Protein 3W56 (pdb70)

Structure (mmCIF, N/CA/C/O backbone):
data_3W56
#
_entry.id   3W56
#
_cell.length_a   25.348
_cell.length_b   55.219
_cell.length_c   89.746
_cell.angle_alpha   90.000
_cell.angle_beta   91.170
_cell.angle_gamma   90.000
#
_symmetry.space_group_name_H-M   'I 1 2 1'
#
loop_
_entity.id
_entity.type
_entity.pdbx_description
1 polymer 'C2 domain protein'
2 water water
#
loop_
_atom_site.group_PDB
_atom_site.id
_atom_site.type_symbol
_atom_site.label_atom_id
_atom_site.label_alt_id
_atom_site.label_comp_id
_atom_site.label_asym_id
_atom_site.label_entity_id
_atom_site.label_seq_id
_atom_site.pdbx_PDB_ins_code
_atom_site.Cartn_x
_atom_site.Cartn_y
_atom_site.Cartn_z
_atom_site.occupancy
_atom_site.B_iso_or_equiv
_atom_site.auth_seq_id
_atom_site.auth_comp_id
_atom_site.auth_asym_id
_atom_site.auth_atom_id
_atom_site.pdbx_PDB_model_num
ATOM 1 N N . HIS A 1 21 ? 18.980 -19.324 18.667 1.00 30.12 19 HIS A N 1
ATOM 2 C CA . HIS A 1 21 ? 19.139 -17.913 18.293 1.00 28.99 19 HIS A CA 1
ATOM 3 C C . HIS A 1 21 ? 19.033 -17.792 16.761 1.00 33.88 19 HIS A C 1
ATOM 4 O O . HIS A 1 21 ? 19.577 -18.608 16.002 1.00 35.58 19 HIS A O 1
ATOM 11 N N . MET A 1 22 ? 18.340 -16.760 16.306 1.00 21.85 20 MET A N 1
ATOM 12 C CA . MET A 1 22 ? 18.185 -16.526 14.872 1.00 26.65 20 MET A CA 1
ATOM 13 C C . MET A 1 22 ? 18.696 -15.123 14.571 1.00 22.82 20 MET A C 1
ATOM 14 O O . MET A 1 22 ? 19.025 -14.346 15.502 1.00 21.82 20 MET A O 1
ATOM 19 N N . GLN A 1 23 ? 18.777 -14.794 13.272 1.00 24.89 21 GLN A N 1
ATOM 20 C CA . GLN A 1 23 ? 19.158 -13.451 12.871 1.00 18.31 21 GLN A CA 1
ATOM 21 C C . GLN A 1 23 ? 17.905 -12.735 12.377 1.00 16.03 21 GLN A C 1
ATOM 22 O O . GLN A 1 23 ? 17.195 -13.273 11.525 1.00 22.80 21 GLN A O 1
ATOM 28 N N . LEU A 1 24 ? 17.622 -11.599 12.993 1.00 16.09 22 LEU A N 1
ATOM 29 C CA . LEU A 1 24 ? 16.632 -10.684 12.439 1.00 16.82 22 LEU A CA 1
ATOM 30 C C . LEU A 1 24 ? 17.372 -9.600 11.653 1.00 18.53 22 LEU A C 1
ATOM 31 O O . LEU A 1 24 ? 18.298 -8.968 12.169 1.00 19.57 22 LEU A O 1
ATOM 36 N N . ARG A 1 25 ? 16.933 -9.375 10.400 1.00 11.92 23 ARG A N 1
ATOM 37 C CA . ARG A 1 25 ? 17.358 -8.220 9.610 1.00 15.93 23 ARG A CA 1
ATOM 38 C C . ARG A 1 25 ? 16.134 -7.343 9.269 1.00 7.22 23 ARG A C 1
ATOM 39 O O . ARG A 1 25 ? 15.127 -7.834 8.741 1.00 12.20 23 ARG A O 1
ATOM 47 N N . LEU A 1 26 ? 16.200 -6.100 9.732 1.00 10.24 24 LEU A N 1
ATOM 48 C CA . LEU A 1 26 ? 15.115 -5.139 9.473 1.00 9.80 24 LEU A CA 1
ATOM 49 C C . LEU A 1 26 ? 15.684 -4.181 8.443 1.00 10.11 24 LEU A C 1
ATOM 50 O O . LEU A 1 26 ? 16.842 -3.708 8.585 1.00 13.36 24 LEU A O 1
ATOM 55 N N . TYR A 1 27 ? 14.944 -3.883 7.382 1.00 10.27 25 TYR A N 1
ATOM 56 C CA . TYR A 1 27 ? 15.516 -3.117 6.270 1.00 8.85 25 TYR A CA 1
ATOM 57 C C . TYR A 1 27 ? 14.445 -2.540 5.419 1.00 10.45 25 TYR A C 1
ATOM 58 O O . TYR A 1 27 ? 13.236 -2.810 5.674 1.00 8.76 25 TYR A O 1
ATOM 67 N N . ASN A 1 28 ? 14.856 -1.715 4.464 1.00 7.90 26 ASN A N 1
ATOM 68 C CA . ASN A 1 28 ? 13.912 -1.051 3.526 1.00 8.49 26 ASN A CA 1
ATOM 69 C C . ASN A 1 28 ? 12.857 -0.225 4.233 1.00 8.34 26 ASN A C 1
ATOM 70 O O . ASN A 1 28 ? 11.695 -0.170 3.784 1.00 9.42 26 ASN A O 1
ATOM 75 N N . LEU A 1 29 ? 13.239 0.480 5.302 1.00 9.63 27 LEU A N 1
ATOM 76 C CA . LEU A 1 29 ? 12.392 1.442 5.953 1.00 8.33 27 LEU A CA 1
ATOM 77 C C . LEU A 1 29 ? 12.101 2.672 5.097 1.00 9.76 27 LEU A C 1
ATOM 78 O O . LEU A 1 29 ? 12.980 3.338 4.551 1.00 7.61 27 LEU A O 1
ATOM 83 N N . ARG A 1 30 ? 10.818 2.973 4.931 1.00 8.68 28 ARG A N 1
ATOM 84 C CA . ARG A 1 30 ? 10.510 4.236 4.262 1.00 10.69 28 ARG A CA 1
ATOM 85 C C . ARG A 1 30 ? 9.122 4.639 4.730 1.00 10.79 28 ARG A C 1
ATOM 86 O O . ARG A 1 30 ? 8.303 3.778 5.103 1.00 13.82 28 ARG A O 1
ATOM 94 N N . VAL A 1 31 ? 8.869 5.937 4.712 1.00 8.64 29 VAL A N 1
ATOM 95 C CA . VAL A 1 31 ? 7.528 6.382 5.098 1.00 7.38 29 VAL A CA 1
ATOM 96 C C . VAL A 1 31 ? 6.985 7.221 4.006 1.00 11.06 29 VAL A C 1
ATOM 97 O O . VAL A 1 31 ? 7.670 7.996 3.380 1.00 11.39 29 VAL A O 1
ATOM 101 N N . ARG A 1 32 ? 5.669 7.111 3.847 1.00 10.50 30 ARG A N 1
ATOM 102 C CA . ARG A 1 32 ? 5.084 8.045 2.956 1.00 16.03 30 ARG A CA 1
ATOM 103 C C . ARG A 1 32 ? 4.056 8.777 3.785 1.00 19.60 30 ARG A C 1
ATOM 104 O O . ARG A 1 32 ? 3.326 8.150 4.571 1.00 21.21 30 ARG A O 1
ATOM 112 N N . GLY A 1 33 ? 4.073 10.099 3.659 1.00 18.75 31 GLY A N 1
ATOM 113 C CA . GLY A 1 33 ? 2.937 10.913 4.100 1.00 21.92 31 GLY A CA 1
ATOM 114 C C . GLY A 1 33 ? 3.084 11.440 5.520 1.00 30.48 31 GLY A C 1
ATOM 115 O O . GLY A 1 33 ? 2.072 11.662 6.214 1.00 29.10 31 GLY A O 1
ATOM 116 N N . LEU A 1 34 ? 4.336 11.648 5.952 1.00 20.83 32 LEU A N 1
ATOM 117 C CA . LEU A 1 34 ? 4.645 12.196 7.284 1.00 26.20 32 LEU A CA 1
ATOM 118 C C . LEU A 1 34 ? 4.058 13.621 7.428 1.00 41.16 32 LEU A C 1
ATOM 119 O O . LEU A 1 34 ? 3.947 14.339 6.411 1.00 28.92 32 LEU A O 1
ATOM 124 N N . PRO A 1 35 ? 3.680 14.042 8.676 1.00 34.12 33 PRO A N 1
ATOM 125 C CA . PRO A 1 35 ? 3.099 15.380 8.920 1.00 35.39 33 PRO A CA 1
ATOM 126 C C . PRO A 1 35 ? 3.864 16.546 8.286 1.00 36.31 33 PRO A C 1
ATOM 127 O O . PRO A 1 35 ? 5.108 16.503 8.180 1.00 35.99 33 PRO A O 1
ATOM 131 N N . SER A 1 36 ? 3.124 17.590 7.897 1.00 52.21 34 SER A N 1
ATOM 132 C CA . SER A 1 36 ? 3.662 18.655 7.049 1.00 57.85 34 SER A CA 1
ATOM 133 C C . SER A 1 36 ? 2.745 19.886 6.997 1.00 65.33 34 SER A C 1
ATOM 134 O O . SER A 1 36 ? 2.737 20.730 7.902 1.00 61.28 34 SER A O 1
ATOM 137 N N . GLY A 1 40 ? 7.052 22.555 10.904 1.00 70.40 38 GLY A N 1
ATOM 138 C CA . GLY A 1 40 ? 7.219 22.753 9.469 1.00 70.19 38 GLY A CA 1
ATOM 139 C C . GLY A 1 40 ? 6.972 21.496 8.636 1.00 61.15 38 GLY A C 1
ATOM 140 O O . GLY A 1 40 ? 5.834 21.207 8.236 1.00 53.85 38 GLY A O 1
ATOM 141 N N . ILE A 1 41 ? 8.046 20.760 8.351 1.00 46.46 39 ILE A N 1
ATOM 142 C CA . ILE A 1 41 ? 7.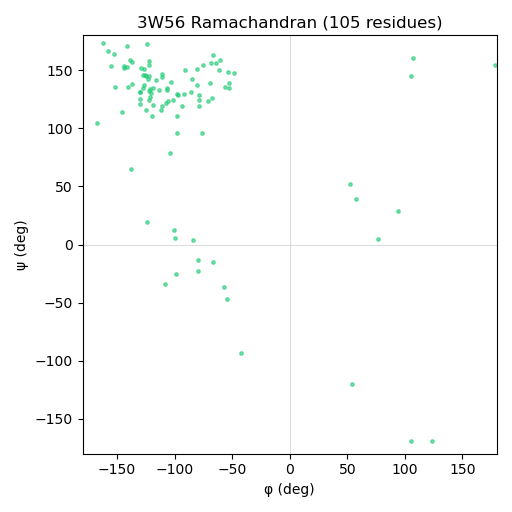929 19.414 7.781 1.00 42.77 39 ILE A CA 1
ATOM 143 C C . ILE A 1 41 ? 8.625 18.382 8.698 1.00 41.14 39 ILE A C 1
ATOM 144 O O . ILE A 1 41 ? 9.625 18.690 9.338 1.00 40.04 39 ILE A O 1
ATOM 149 N N . THR A 1 42 ? 8.078 17.168 8.777 1.00 43.95 40 THR A N 1
ATOM 150 C CA . THR A 1 42 ? 8.581 16.158 9.712 1.00 26.58 40 THR A CA 1
ATOM 151 C C . THR A 1 42 ? 10.122 15.889 9.617 1.00 31.98 40 THR A C 1
ATOM 152 O O . THR A 1 42 ? 10.665 15.776 8.536 1.00 30.42 40 THR A O 1
ATOM 156 N N . ASP A 1 43 ? 10.828 15.808 10.752 1.00 23.94 41 ASP A N 1
ATOM 157 C CA . ASP A 1 43 ? 12.230 15.367 10.776 1.00 27.45 41 ASP A CA 1
ATOM 158 C C . ASP A 1 43 ? 12.314 13.936 11.303 1.00 30.35 41 ASP A C 1
ATOM 159 O O . ASP A 1 43 ? 12.628 13.717 12.481 1.00 22.15 41 ASP A O 1
ATOM 164 N N . GLY A 1 44 ? 11.999 12.967 10.437 1.00 20.60 42 GLY A N 1
ATOM 165 C CA . GLY A 1 44 ? 11.712 11.625 10.899 1.00 19.21 42 GLY A CA 1
ATOM 166 C C . GLY A 1 44 ? 12.912 10.766 11.192 1.00 13.16 42 GLY A C 1
ATOM 167 O O . GLY A 1 44 ? 13.988 10.866 10.600 1.00 16.24 42 GLY A O 1
ATOM 168 N N . TYR A 1 45 ? 12.698 9.855 12.121 1.00 12.33 43 TYR A N 1
ATOM 169 C CA . TYR A 1 45 ? 13.582 8.772 12.376 1.00 12.26 43 TYR A CA 1
ATOM 170 C C . TYR A 1 45 ? 12.789 7.633 12.954 1.00 11.68 43 TYR A C 1
ATOM 171 O O . TYR A 1 45 ? 11.636 7.797 13.427 1.00 17.43 43 TYR A O 1
ATOM 180 N N . VAL A 1 46 ? 13.395 6.455 12.938 1.00 11.63 44 VAL A N 1
ATOM 181 C CA . VAL A 1 46 ? 12.766 5.209 13.398 1.00 11.01 44 VAL A CA 1
ATOM 182 C C . VAL A 1 46 ? 13.525 4.517 14.512 1.00 16.22 44 VAL A C 1
ATOM 183 O O . VAL A 1 46 ? 14.754 4.327 14.444 1.00 13.12 44 VAL A O 1
ATOM 187 N N . LYS A 1 47 ? 12.790 4.132 15.555 1.00 13.24 45 LYS A N 1
ATOM 188 C CA . LYS A 1 47 ? 13.386 3.385 16.667 1.00 19.26 45 LYS A CA 1
ATOM 189 C C . LYS A 1 47 ? 12.990 1.955 16.505 1.00 16.35 45 LYS A C 1
ATOM 190 O O . LYS A 1 47 ? 11.821 1.647 16.144 1.00 15.96 45 LYS A O 1
ATOM 196 N N . VAL A 1 48 ? 13.915 1.053 16.777 1.00 10.66 46 VAL A N 1
ATOM 197 C CA . VAL A 1 48 ? 13.793 -0.376 16.487 1.00 9.43 46 VAL A CA 1
ATOM 198 C C . VAL A 1 48 ? 14.136 -1.182 17.711 1.00 14.99 46 VAL A C 1
ATOM 199 O O . VAL A 1 48 ? 15.283 -1.099 18.267 1.00 15.66 46 VAL A O 1
ATOM 203 N N . PHE A 1 49 ? 13.147 -1.962 18.115 1.00 15.57 47 PHE A N 1
ATOM 204 C CA . PHE A 1 49 ? 13.310 -2.910 19.223 1.00 19.59 47 PHE A CA 1
ATOM 205 C C . PHE A 1 49 ? 12.985 -4.311 18.748 1.00 25.25 47 PHE A C 1
ATOM 206 O O . PHE A 1 49 ? 12.061 -4.536 17.947 1.00 16.54 47 PHE A O 1
ATOM 214 N N . CYS A 1 50 ? 13.746 -5.270 19.240 1.00 23.27 48 CYS A N 1
ATOM 215 C CA . CYS A 1 50 ? 13.365 -6.649 19.047 1.00 16.84 48 CYS A CA 1
ATOM 216 C C . CYS A 1 50 ? 13.174 -7.257 20.418 1.00 23.79 48 CYS A C 1
ATOM 217 O O . CYS A 1 50 ? 14.175 -7.475 21.142 1.00 25.50 48 CYS A O 1
ATOM 220 N N . GLY A 1 51 ? 11.926 -7.562 20.767 1.00 20.47 49 GLY A N 1
ATOM 221 C CA . GLY A 1 51 ? 11.631 -7.927 22.148 1.00 27.65 49 GLY A CA 1
ATOM 222 C C . GLY A 1 51 ? 12.133 -6.833 23.085 1.00 20.36 49 GLY A C 1
ATOM 223 O O . GLY A 1 51 ? 11.725 -5.674 22.993 1.00 23.13 49 GLY A O 1
ATOM 224 N N . SER A 1 52 ? 13.045 -7.191 23.994 1.00 37.02 50 SER A N 1
ATOM 225 C CA . SER A 1 52 ? 13.532 -6.234 24.994 1.00 25.22 50 SER A CA 1
ATOM 226 C C . SER A 1 52 ? 14.893 -5.631 24.600 1.00 36.48 50 SER A C 1
ATOM 227 O O . SER A 1 52 ? 15.513 -4.905 25.372 1.00 41.63 50 SER A O 1
ATOM 230 N N . ALA A 1 53 ? 15.366 -5.959 23.408 1.00 23.44 51 ALA A N 1
ATOM 231 C CA . ALA A 1 53 ? 16.617 -5.394 22.918 1.00 27.62 51 ALA A CA 1
ATOM 232 C C . ALA A 1 53 ? 16.364 -4.143 22.062 1.00 32.24 51 ALA A C 1
ATOM 233 O O . ALA A 1 53 ? 15.675 -4.197 21.038 1.00 26.16 51 ALA A O 1
ATOM 235 N N . ASN A 1 54 ? 16.900 -3.012 22.506 1.00 23.89 52 ASN A N 1
ATOM 236 C CA . ASN A 1 54 ? 16.889 -1.786 21.724 1.00 25.56 52 ASN A CA 1
ATOM 237 C C . ASN A 1 54 ? 17.954 -1.883 20.632 1.00 23.20 52 ASN A C 1
ATOM 238 O O . ASN A 1 54 ? 19.144 -1.586 20.860 1.00 22.88 52 ASN A O 1
ATOM 243 N N . LEU A 1 55 ? 17.519 -2.283 19.431 1.00 24.26 53 LEU A N 1
ATOM 244 C CA . LEU A 1 55 ? 18.411 -2.485 18.292 1.00 24.71 53 LEU A CA 1
ATOM 245 C C . LEU A 1 55 ? 19.073 -1.214 17.738 1.00 14.32 53 LEU A C 1
ATOM 246 O O . LEU A 1 55 ? 20.085 -1.298 17.023 1.00 22.59 53 LEU A O 1
ATOM 251 N N . GLY A 1 56 ? 18.563 -0.041 18.126 1.00 20.41 54 GLY A N 1
ATOM 252 C CA . GLY A 1 56 ? 19.047 1.214 17.590 1.00 21.25 54 GLY A CA 1
ATOM 253 C C . GLY A 1 56 ? 17.990 2.107 16.944 1.00 20.30 54 GLY A C 1
ATOM 254 O O . GLY A 1 56 ? 16.777 1.939 17.137 1.00 18.14 54 GLY A O 1
ATOM 255 N N . GLU A 1 57 ? 18.460 3.134 16.268 1.00 13.91 55 GLU A N 1
ATOM 256 C CA . GLU A 1 57 ? 17.561 4.045 15.597 1.00 22.39 55 GLU A CA 1
ATOM 257 C C . GLU A 1 57 ? 18.213 4.469 14.313 1.00 22.05 55 GLU A C 1
ATOM 258 O O . GLU A 1 57 ? 19.462 4.438 14.189 1.00 19.53 55 GLU A O 1
ATOM 264 N N . THR A 1 58 ? 17.374 4.803 13.327 1.00 13.71 56 THR A N 1
ATOM 265 C CA . THR A 1 58 ? 17.930 5.518 12.201 1.00 13.88 56 THR A CA 1
ATOM 266 C C . THR A 1 58 ? 18.426 6.929 12.518 1.00 16.08 56 THR A C 1
ATOM 267 O O . THR A 1 58 ? 18.001 7.560 13.475 1.00 19.09 56 THR A O 1
ATOM 271 N N . SER A 1 59 ? 19.237 7.433 11.590 1.00 14.94 57 SER A N 1
ATOM 272 C CA . SER A 1 59 ? 19.472 8.858 11.467 1.00 20.09 57 SER A CA 1
ATOM 273 C C . SER A 1 59 ? 18.178 9.633 11.160 1.00 19.35 57 SER A C 1
ATOM 274 O O . SER A 1 59 ? 17.136 9.079 10.764 1.00 14.47 57 SER A O 1
ATOM 277 N N . VAL A 1 60 ? 18.206 10.923 11.451 1.00 17.33 58 VAL A N 1
ATOM 278 C CA . VAL A 1 60 ? 17.126 11.828 11.159 1.00 18.40 58 VAL A CA 1
ATOM 279 C C . VAL A 1 60 ? 17.167 12.219 9.690 1.00 18.65 58 VAL A C 1
ATOM 280 O O . VAL A 1 60 ? 18.215 12.615 9.115 1.00 18.30 58 VAL A O 1
ATOM 284 N N . ASN A 1 61 ? 16.036 11.977 9.054 1.00 14.88 59 ASN A N 1
ATOM 285 C CA . ASN A 1 61 ? 15.861 12.412 7.674 1.00 19.62 59 ASN A CA 1
ATOM 286 C C . ASN A 1 61 ? 15.099 13.738 7.684 1.00 21.16 59 ASN A C 1
ATOM 287 O O . ASN A 1 61 ? 13.856 13.810 7.769 1.00 20.11 59 ASN A O 1
ATOM 292 N N . HIS A 1 62 ? 15.902 14.806 7.620 1.00 24.88 60 HIS A N 1
ATOM 293 C CA . HIS A 1 62 ? 15.413 16.166 7.849 1.00 28.53 60 HIS A CA 1
ATOM 294 C C . HIS A 1 62 ? 14.490 16.738 6.787 1.00 24.70 60 HIS A C 1
ATOM 295 O O . HIS A 1 62 ? 14.715 16.525 5.584 1.00 28.22 60 HIS A O 1
ATOM 302 N N . ASN A 1 63 ? 13.440 17.441 7.229 1.00 25.75 61 ASN A N 1
ATOM 303 C CA . ASN A 1 63 ? 12.588 18.202 6.309 1.00 24.65 61 ASN A CA 1
ATOM 304 C C . ASN A 1 63 ? 12.109 17.324 5.171 1.00 31.63 61 ASN A C 1
ATOM 305 O O . ASN A 1 63 ? 12.254 17.669 3.997 1.00 30.42 61 ASN A O 1
ATOM 310 N N . ASN A 1 64 ? 11.534 16.177 5.509 1.00 26.78 62 ASN A N 1
ATOM 311 C CA . ASN A 1 64 ? 11.142 15.188 4.504 1.00 22.33 62 ASN A CA 1
ATOM 312 C C . ASN A 1 64 ? 9.859 14.447 4.908 1.00 20.77 62 ASN A C 1
ATOM 313 O O . ASN A 1 64 ? 9.839 13.688 5.896 1.00 20.55 62 ASN A O 1
ATOM 318 N N . ALA A 1 65 ? 8.780 14.653 4.154 1.00 16.62 63 ALA A N 1
ATOM 319 C CA . ALA A 1 65 ? 7.529 13.986 4.435 1.00 20.65 63 ALA A CA 1
ATOM 320 C C . ALA A 1 65 ? 7.504 12.551 3.917 1.00 17.77 63 ALA A C 1
ATOM 321 O O . ALA A 1 65 ? 6.593 11.766 4.263 1.00 17.03 63 ALA A O 1
ATOM 323 N N . ASN A 1 66 ? 8.472 12.208 3.067 1.00 14.54 64 ASN A N 1
ATOM 324 C CA . ASN A 1 66 ? 8.506 10.859 2.504 1.00 10.64 64 ASN A CA 1
ATOM 325 C C . ASN A 1 66 ? 9.935 10.331 2.496 1.00 12.62 64 ASN A C 1
ATOM 326 O O . ASN A 1 66 ? 10.526 10.042 1.430 1.00 15.62 64 ASN A O 1
ATOM 331 N N . PRO A 1 67 ? 10.485 10.157 3.683 1.00 12.09 65 PRO A N 1
ATOM 332 C CA . PRO A 1 67 ? 11.887 9.729 3.789 1.00 10.86 65 PRO A CA 1
ATOM 333 C C . PRO A 1 67 ? 12.029 8.232 3.453 1.00 11.74 65 PRO A C 1
ATOM 334 O O . PRO A 1 67 ? 11.129 7.410 3.640 1.00 12.76 65 PRO A O 1
ATOM 338 N N . TRP A 1 68 ? 13.219 7.833 3.000 1.00 8.63 66 TRP A N 1
ATOM 339 C CA . TRP A 1 68 ? 13.590 6.418 3.178 1.00 7.70 66 TRP A CA 1
ATOM 340 C C . TRP A 1 68 ? 14.929 6.450 3.859 1.00 8.48 66 TRP A C 1
ATOM 341 O O . TRP A 1 68 ? 15.613 7.443 3.722 1.00 11.89 66 TRP A O 1
ATOM 352 N N . TRP A 1 69 ? 15.208 5.424 4.640 1.00 11.66 67 TRP A N 1
ATOM 353 C CA . TRP A 1 69 ? 16.513 5.322 5.339 1.00 9.86 67 TRP A CA 1
ATOM 354 C C . TRP A 1 69 ? 17.348 4.211 4.774 1.00 9.53 67 TRP A C 1
ATOM 355 O O . TRP A 1 69 ? 16.870 3.086 4.383 1.00 9.58 67 TRP A O 1
ATOM 366 N N . THR A 1 70 ? 18.672 4.461 4.791 1.00 9.60 68 THR A N 1
ATOM 367 C CA . THR A 1 70 ? 19.635 3.437 4.325 1.00 15.55 68 THR A CA 1
ATOM 368 C C . THR A 1 70 ? 19.903 2.350 5.411 1.00 5.70 68 THR A C 1
ATOM 369 O O . THR A 1 70 ? 20.233 1.218 5.075 1.00 8.28 68 THR A O 1
ATOM 373 N N . GLU A 1 71 ? 19.646 2.766 6.632 1.00 8.40 69 GLU A N 1
ATOM 374 C CA . GLU A 1 71 ? 19.899 1.918 7.795 1.00 7.87 69 GLU A CA 1
ATOM 375 C C . GLU A 1 71 ? 19.209 0.584 7.760 1.00 14.10 69 GLU A C 1
ATOM 376 O O . GLU A 1 71 ? 18.027 0.445 7.361 1.00 14.42 69 GLU A O 1
ATOM 382 N N . GLU A 1 72 ? 19.956 -0.439 8.110 1.00 10.06 70 GLU A N 1
ATOM 383 C CA . GLU A 1 72 ? 19.449 -1.747 8.350 1.00 9.42 70 GLU A CA 1
ATOM 384 C C . GLU A 1 72 ? 19.856 -2.108 9.787 1.00 12.31 70 GLU A C 1
ATOM 385 O O . GLU A 1 72 ? 20.859 -1.555 10.332 1.00 13.68 70 GLU A O 1
ATOM 391 N N . PHE A 1 73 ? 19.081 -2.994 10.397 1.00 10.79 71 PHE A N 1
ATOM 392 C CA . PHE A 1 73 ? 19.276 -3.364 11.791 1.00 8.96 71 PHE A CA 1
ATOM 393 C C . PHE A 1 73 ? 19.298 -4.859 11.855 1.00 14.12 71 PHE A C 1
ATOM 394 O O . PHE A 1 73 ? 18.418 -5.559 11.310 1.00 14.65 71 PHE A O 1
ATOM 402 N N . SER A 1 74 ? 20.304 -5.407 12.546 1.00 12.87 72 SER A N 1
ATOM 403 C CA . SER A 1 74 ? 20.302 -6.832 12.670 1.00 16.49 72 SER A CA 1
ATOM 404 C C . SER A 1 74 ? 20.422 -7.148 14.171 1.00 15.80 72 SER A C 1
ATOM 405 O O . SER A 1 74 ? 21.032 -6.392 14.984 1.00 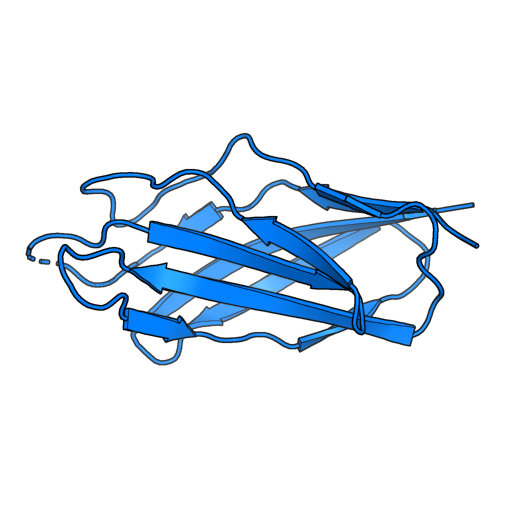19.93 72 SER A O 1
ATOM 408 N N . HIS A 1 75 ? 19.751 -8.228 14.524 1.00 17.02 73 HIS A N 1
ATOM 409 C CA . HIS A 1 75 ? 19.827 -8.770 15.902 1.00 11.73 73 HIS A CA 1
ATOM 410 C C . HIS A 1 75 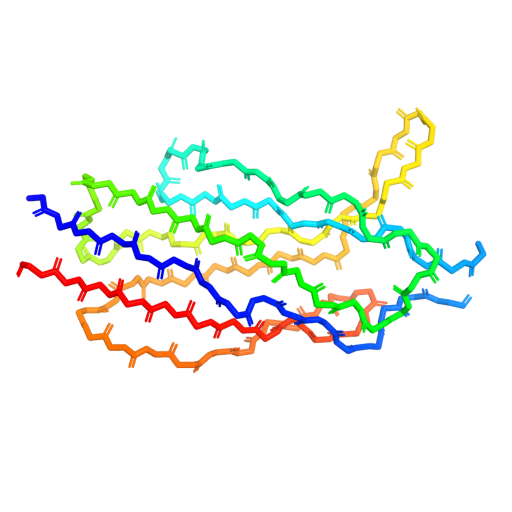? 20.123 -10.256 15.775 1.00 15.27 73 HIS A C 1
ATOM 411 O O . HIS A 1 75 ? 19.422 -11.065 15.118 1.00 13.21 73 HIS A O 1
ATOM 418 N N . PHE A 1 76 ? 21.207 -10.685 16.455 1.00 14.87 74 PHE A N 1
ATOM 419 C CA . PHE A 1 76 ? 21.606 -12.087 16.183 1.00 17.22 74 PHE A CA 1
ATOM 420 C C . PHE A 1 76 ? 21.144 -13.085 17.259 1.00 25.16 74 PHE A C 1
ATOM 421 O O . PHE A 1 76 ? 21.504 -14.256 17.173 1.00 24.72 74 PHE A O 1
ATOM 429 N N . LYS A 1 77 ? 20.242 -12.622 18.147 1.00 14.38 75 LYS A N 1
ATOM 430 C CA . LYS A 1 77 ? 19.690 -13.403 19.257 1.00 17.11 75 LYS A CA 1
ATOM 431 C C . LYS A 1 77 ? 18.180 -13.400 19.146 1.00 18.82 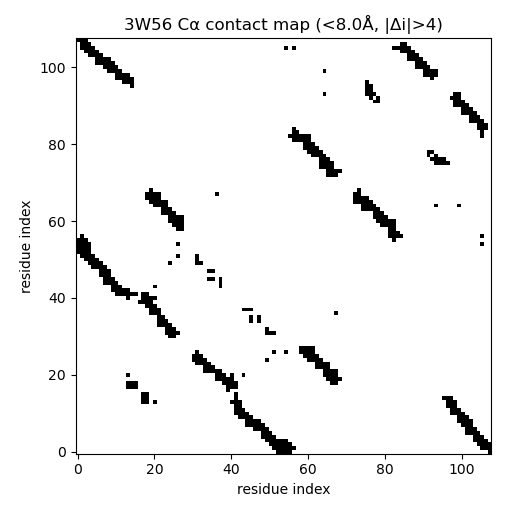75 LYS A C 1
ATOM 432 O O . LYS A 1 77 ? 17.425 -13.623 20.113 1.00 22.77 75 LYS A O 1
ATOM 438 N N . ALA A 1 78 ? 17.725 -13.098 17.965 1.00 16.81 76 ALA A N 1
ATOM 439 C CA . ALA A 1 78 ? 16.279 -13.088 17.778 1.00 14.66 76 ALA A CA 1
ATOM 440 C C . ALA A 1 78 ? 15.695 -14.496 17.857 1.00 17.91 76 ALA A C 1
ATOM 441 O O . ALA A 1 78 ? 16.353 -15.516 17.611 1.00 19.15 76 ALA A O 1
ATOM 443 N N . GLN A 1 79 ? 14.417 -14.571 18.183 1.00 20.06 77 GLN A N 1
ATOM 444 C CA . GLN A 1 79 ? 13.747 -15.856 18.099 1.00 20.07 77 GLN A CA 1
ATOM 445 C C . GLN A 1 79 ? 12.348 -15.616 17.578 1.00 17.76 77 GLN A C 1
ATOM 446 O O . GLN A 1 79 ? 11.811 -14.534 17.750 1.00 19.71 77 GLN A O 1
ATOM 452 N N . GLU A 1 80 ? 11.800 -16.624 16.919 1.00 17.70 78 GLU A N 1
ATOM 453 C CA . GLU A 1 80 ? 10.453 -16.561 16.414 1.00 27.74 78 GLU A CA 1
ATOM 454 C C . GLU A 1 80 ? 9.509 -16.169 17.541 1.00 26.21 78 GLU A C 1
ATOM 455 O O . GLU A 1 80 ? 9.662 -16.633 18.694 1.00 23.02 78 GLU A O 1
ATOM 461 N N . ASN A 1 81 ? 8.558 -15.301 17.195 1.00 19.82 79 ASN A N 1
ATOM 462 C CA . ASN A 1 81 ? 7.566 -14.699 18.074 1.00 20.12 79 ASN A CA 1
ATOM 463 C C . ASN A 1 81 ? 8.029 -13.603 18.964 1.00 26.14 79 ASN A C 1
ATOM 464 O O . ASN A 1 81 ? 7.266 -13.084 19.770 1.00 24.55 79 ASN A O 1
ATOM 469 N N . ASP A 1 82 ? 9.291 -13.209 18.802 1.00 17.47 80 ASP A N 1
ATOM 470 C CA . ASP A 1 82 ? 9.712 -12.029 19.468 1.00 13.84 80 ASP A CA 1
ATOM 471 C C . ASP A 1 82 ? 8.870 -10.899 18.861 1.00 12.11 80 ASP A C 1
ATOM 472 O O . ASP A 1 82 ? 8.432 -10.960 17.674 1.00 17.77 80 ASP A O 1
ATOM 477 N N . ILE A 1 83 ? 8.729 -9.845 19.638 1.00 14.53 81 ILE A N 1
ATOM 478 C CA . ILE A 1 83 ? 7.941 -8.713 19.220 1.00 18.06 81 ILE A CA 1
ATOM 479 C C . ILE A 1 83 ? 8.896 -7.674 18.670 1.00 15.46 81 ILE A C 1
ATOM 480 O O . ILE A 1 83 ? 9.681 -7.066 19.416 1.00 20.17 81 ILE A O 1
ATOM 485 N N . LEU A 1 84 ? 8.804 -7.495 17.349 1.00 13.57 82 LEU A N 1
ATOM 486 C CA . LEU A 1 84 ? 9.462 -6.401 16.612 1.00 17.75 82 LEU A CA 1
ATOM 487 C C . LEU A 1 84 ? 8.602 -5.168 16.846 1.00 16.24 82 LEU A C 1
ATOM 488 O O . LEU A 1 84 ? 7.412 -5.160 16.564 1.00 19.81 82 LEU A O 1
ATOM 493 N N . ARG A 1 85 ? 9.182 -4.148 17.451 1.00 13.88 83 ARG A N 1
ATOM 494 C CA . ARG A 1 85 ? 8.507 -2.891 17.670 1.00 17.12 83 ARG A CA 1
ATOM 495 C C . ARG A 1 85 ? 9.259 -1.722 16.981 1.00 19.57 83 ARG A C 1
ATOM 496 O O . ARG A 1 85 ? 10.504 -1.494 17.145 1.00 16.79 83 ARG A O 1
ATOM 504 N N . LEU A 1 86 ? 8.483 -0.953 16.240 1.00 18.75 84 LEU A N 1
ATOM 505 C CA . LEU A 1 86 ? 9.004 0.135 15.431 1.00 11.65 84 LEU A CA 1
ATOM 506 C C . LEU A 1 86 ? 8.318 1.378 15.903 1.00 15.87 84 LEU A C 1
ATOM 507 O O . LEU A 1 86 ? 7.114 1.456 15.997 1.00 15.63 84 LEU A O 1
ATOM 512 N N . GLU A 1 87 ? 9.109 2.374 16.233 1.00 13.19 85 GLU A N 1
ATOM 513 C CA . GLU A 1 87 ? 8.508 3.643 16.519 1.00 19.72 85 GLU A CA 1
ATOM 514 C C . GLU A 1 87 ? 9.039 4.664 15.528 1.00 13.55 85 GLU A C 1
ATOM 515 O O . GLU A 1 87 ? 10.270 4.762 15.328 1.00 14.38 85 GLU A O 1
ATOM 521 N N . VAL A 1 88 ? 8.125 5.454 14.989 1.00 13.76 86 VAL A N 1
ATOM 522 C CA . VAL A 1 88 ? 8.479 6.580 14.133 1.00 12.62 86 VAL A CA 1
ATOM 523 C C . VAL A 1 88 ? 8.380 7.865 14.965 1.00 16.27 86 VAL A C 1
ATOM 524 O O . VAL A 1 88 ? 7.326 8.163 15.550 1.00 14.39 86 VAL A O 1
ATOM 528 N N . HIS A 1 89 ? 9.465 8.617 15.013 1.00 12.67 87 HIS A N 1
ATOM 529 C CA . HIS A 1 89 ? 9.489 9.893 15.769 1.00 14.98 87 HIS A CA 1
ATOM 530 C C . HIS A 1 89 ? 9.838 11.071 14.914 1.00 15.50 87 HIS A C 1
ATOM 531 O O . HIS A 1 89 ? 10.468 10.958 13.860 1.00 18.53 87 HIS A O 1
ATOM 538 N N . ASP A 1 90 ? 9.432 12.228 15.392 1.00 17.58 88 ASP A N 1
ATOM 539 C CA . ASP A 1 90 ? 9.724 13.492 14.743 1.00 17.59 88 ASP A CA 1
ATOM 540 C C . ASP A 1 90 ? 10.668 14.214 15.649 1.00 22.65 88 ASP A C 1
ATOM 541 O O . ASP A 1 90 ? 10.327 14.487 16.808 1.00 22.40 88 ASP A O 1
ATOM 546 N N . GLU A 1 91 ? 11.891 14.456 15.184 1.00 17.82 89 GLU A N 1
ATOM 547 C CA . GLU A 1 91 ? 12.891 15.022 16.101 1.00 21.41 89 GLU A CA 1
ATOM 548 C C . GLU A 1 91 ? 12.711 16.517 16.259 1.00 19.87 89 GLU A C 1
ATOM 549 O O . GLU A 1 91 ? 12.510 17.250 15.294 1.00 21.61 89 GLU A O 1
ATOM 555 N N . ASP A 1 92 ? 12.819 16.982 17.503 1.00 19.41 90 ASP A N 1
ATOM 556 C CA . ASP A 1 92 ? 12.838 18.407 17.723 1.00 31.67 90 ASP A CA 1
ATOM 557 C C . ASP A 1 92 ? 13.836 18.726 18.815 1.00 16.94 90 ASP A C 1
ATOM 558 O O . ASP A 1 92 ? 14.339 17.827 19.456 1.00 19.73 90 ASP A O 1
ATOM 563 N N . THR A 1 93 ? 14.106 20.017 19.004 1.00 28.18 91 THR A N 1
ATOM 564 C CA . THR A 1 93 ? 15.187 20.467 19.873 1.00 27.91 91 THR A CA 1
ATOM 565 C C . THR A 1 93 ? 15.104 19.911 21.273 1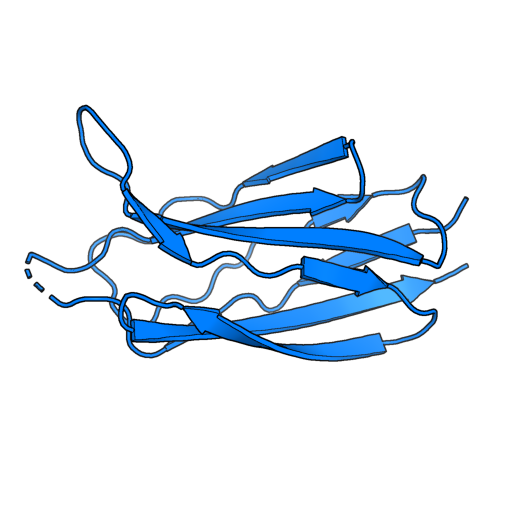.00 25.27 91 THR A C 1
ATOM 566 O O . THR A 1 93 ? 16.110 19.393 21.805 1.00 22.50 91 THR A O 1
ATOM 570 N N . PHE A 1 94 ? 13.909 19.969 21.865 1.00 20.35 92 PHE A N 1
ATOM 571 C CA . PHE A 1 94 ? 13.790 19.627 23.284 1.00 20.90 92 PHE A CA 1
ATOM 572 C C . PHE A 1 94 ? 13.102 18.320 23.565 1.00 17.52 92 PHE A C 1
ATOM 573 O O . PHE A 1 94 ? 13.443 17.613 24.509 1.00 16.10 92 PHE A O 1
ATOM 581 N N . PHE A 1 95 ? 12.107 17.997 22.705 1.00 22.32 93 PHE A N 1
ATOM 582 C CA . PHE A 1 95 ? 11.276 16.817 22.870 1.00 16.97 93 PHE A CA 1
ATOM 583 C C . PHE A 1 95 ? 11.062 16.256 21.492 1.00 11.33 93 PHE A C 1
ATOM 584 O O . PHE A 1 95 ? 10.834 17.012 20.552 1.00 18.11 93 PHE A O 1
ATOM 592 N N . ASP A 1 96 ? 11.194 14.957 21.400 1.00 11.73 94 ASP A N 1
ATOM 593 C CA . ASP A 1 96 ? 10.795 14.307 20.137 1.00 13.25 94 ASP A CA 1
ATOM 594 C C . ASP A 1 96 ? 9.320 13.876 20.226 1.00 18.69 94 ASP A C 1
ATOM 595 O O . ASP A 1 96 ? 8.815 13.551 21.321 1.00 19.75 94 ASP A O 1
ATOM 600 N N . ASP A 1 97 ? 8.656 13.853 19.070 1.00 19.88 95 ASP A N 1
ATOM 601 C CA . ASP A 1 97 ? 7.215 13.576 19.048 1.00 15.69 95 ASP A CA 1
ATOM 602 C C . ASP A 1 97 ? 7.000 12.178 18.480 1.00 17.91 95 ASP A C 1
ATOM 603 O O . ASP A 1 97 ? 7.510 11.836 17.399 1.00 17.06 95 ASP A O 1
ATOM 608 N N . LEU A 1 98 ? 6.354 11.322 19.255 1.00 14.45 96 LEU A N 1
ATOM 609 C CA . LEU A 1 98 ? 6.076 9.962 18.771 1.00 16.16 96 LEU A CA 1
ATOM 610 C C . LEU A 1 98 ? 5.001 10.024 17.686 1.00 21.34 96 LEU A C 1
ATOM 611 O O . LEU A 1 98 ? 3.903 10.554 17.917 1.00 18.41 96 LEU A O 1
ATOM 616 N N . LEU A 1 99 ? 5.292 9.493 16.491 1.00 14.98 97 LEU A N 1
ATOM 617 C CA . LEU A 1 99 ? 4.329 9.632 15.392 1.00 19.71 97 LEU A CA 1
ATOM 618 C C . LEU A 1 99 ? 3.490 8.381 15.222 1.00 17.78 97 LEU A C 1
ATOM 619 O O . LEU A 1 99 ? 2.335 8.425 14.755 1.00 25.79 97 LEU A O 1
ATOM 624 N N . GLY A 1 100 ? 4.037 7.244 15.648 1.00 13.78 98 GLY A N 1
ATOM 625 C CA . GLY A 1 100 ? 3.260 6.020 15.557 1.00 17.92 98 GLY A CA 1
ATOM 626 C C . GLY A 1 100 ? 4.066 4.872 16.051 1.00 16.80 98 GLY A C 1
ATOM 627 O O . GLY A 1 100 ? 5.312 4.946 16.096 1.00 15.15 98 GLY A O 1
ATOM 628 N N . VAL A 1 101 ? 3.378 3.844 16.512 1.00 20.84 99 VAL A N 1
ATOM 629 C CA . VAL A 1 101 ? 4.073 2.627 16.975 1.00 18.75 99 VAL A CA 1
ATOM 630 C C . VAL A 1 101 ? 3.519 1.382 16.274 1.00 21.60 99 VAL A C 1
ATOM 631 O O . VAL A 1 101 ? 2.293 1.241 16.091 1.00 26.13 99 VAL A O 1
ATOM 635 N N . CYS A 1 102 ? 4.394 0.482 15.862 1.00 18.36 100 CYS A N 1
ATOM 636 C CA A CYS A 1 102 ? 3.897 -0.818 15.439 0.58 20.35 100 CYS A CA 1
ATOM 637 C CA B CYS A 1 102 ? 3.958 -0.811 15.328 0.42 20.34 100 CYS A CA 1
ATOM 638 C C . CYS A 1 102 ? 4.631 -1.971 16.058 1.00 23.45 100 CYS A C 1
ATOM 639 O O . CYS A 1 102 ? 5.872 -1.940 16.308 1.00 18.05 100 CYS A O 1
ATOM 644 N N . GLN A 1 103 ? 3.825 -2.970 16.348 1.00 17.81 101 GLN A N 1
ATOM 645 C CA . GLN A 1 103 ? 4.239 -4.173 17.020 1.00 18.26 101 GLN A CA 1
ATOM 646 C C . GLN A 1 103 ? 3.811 -5.373 16.210 1.00 24.62 101 GLN A C 1
ATOM 647 O O . GLN A 1 103 ? 2.655 -5.468 15.729 1.00 18.79 101 GLN A O 1
ATOM 653 N N . ARG A 1 104 ? 4.733 -6.308 16.073 1.00 19.59 102 ARG A N 1
ATOM 654 C CA . ARG A 1 104 ? 4.497 -7.476 15.251 1.00 24.56 102 ARG A CA 1
ATOM 655 C C . ARG A 1 104 ? 5.309 -8.674 15.756 1.00 23.85 102 ARG A C 1
ATOM 656 O O . ARG A 1 104 ? 6.491 -8.537 16.021 1.00 19.66 102 ARG A O 1
ATOM 664 N N . GLN A 1 105 ? 4.692 -9.845 15.825 1.00 23.93 103 GLN A N 1
ATOM 665 C CA . GLN A 1 105 ? 5.464 -11.036 16.160 1.00 27.71 103 GLN A CA 1
ATOM 666 C C . GLN A 1 105 ? 6.212 -11.483 14.923 1.00 23.63 103 GLN A C 1
ATOM 667 O O . GLN A 1 105 ? 5.628 -11.643 13.851 1.00 22.84 103 GLN A O 1
ATOM 673 N N . ILE A 1 106 ? 7.526 -11.689 15.056 1.00 16.48 104 ILE A N 1
ATOM 674 C CA . ILE A 1 106 ? 8.296 -12.062 13.887 1.00 16.57 104 ILE A CA 1
ATOM 675 C C . ILE A 1 106 ? 8.261 -13.571 13.607 1.00 18.75 104 ILE A C 1
ATOM 676 O O . ILE A 1 106 ? 8.239 -14.398 14.526 1.00 20.54 104 ILE A O 1
ATOM 681 N N . LYS A 1 107 ? 8.215 -13.887 12.327 1.00 16.96 105 LYS A N 1
ATOM 682 C CA . LYS A 1 107 ? 8.031 -15.226 11.800 1.00 17.44 105 LYS A CA 1
ATOM 683 C C . LYS A 1 107 ? 9.181 -15.527 10.868 1.00 23.25 105 LYS A C 1
ATOM 684 O O . LYS A 1 107 ? 9.690 -14.626 10.175 1.00 20.42 105 LYS A O 1
ATOM 690 N N . VAL A 1 108 ? 9.617 -16.779 10.851 1.00 21.36 106 VAL A N 1
ATOM 691 C CA . VAL A 1 108 ? 10.719 -17.143 9.950 1.00 22.42 106 VAL A CA 1
ATOM 692 C C . VAL A 1 108 ? 10.367 -16.714 8.513 1.00 19.63 106 VAL A C 1
ATOM 693 O O . VAL A 1 108 ? 9.202 -16.706 8.119 1.00 23.15 106 VAL A O 1
ATOM 697 N N . GLY A 1 109 ? 11.391 -16.371 7.746 1.00 20.15 107 GLY A N 1
ATOM 698 C CA . GLY A 1 109 ? 11.203 -15.965 6.366 1.00 20.62 107 GLY A CA 1
ATOM 699 C C . GLY A 1 109 ? 11.341 -14.476 6.113 1.00 22.79 107 GLY A C 1
ATOM 700 O O . GLY A 1 109 ? 11.773 -13.711 6.970 1.00 15.18 107 GLY A O 1
ATOM 701 N N . THR A 1 110 ? 10.961 -14.061 4.912 1.00 26.24 108 THR A N 1
ATOM 702 C CA . THR A 1 110 ? 11.093 -12.664 4.526 1.00 18.11 108 THR A CA 1
ATOM 703 C C . THR A 1 110 ? 9.690 -12.079 4.353 1.00 17.78 108 THR A C 1
ATOM 704 O O . THR A 1 110 ? 8.818 -12.682 3.705 1.00 20.75 108 THR A O 1
ATOM 708 N N . HIS A 1 111 ? 9.465 -10.904 4.939 1.00 15.05 109 HIS A N 1
ATOM 709 C CA . HIS A 1 111 ? 8.080 -10.340 5.032 1.00 13.44 109 HIS A CA 1
ATOM 710 C C . HIS A 1 111 ? 8.108 -8.859 4.706 1.00 14.85 109 HIS A C 1
ATOM 711 O O . HIS A 1 111 ? 9.034 -8.152 5.116 1.00 15.48 109 HIS A O 1
ATOM 718 N N . GLU A 1 112 ? 7.123 -8.386 3.943 1.00 15.14 110 GLU A N 1
ATOM 719 C CA . GLU A 1 112 ? 6.932 -6.965 3.728 1.00 15.87 110 GLU A CA 1
ATOM 720 C C . GLU A 1 112 ? 5.722 -6.547 4.517 1.00 11.22 110 GLU A C 1
ATOM 721 O O . GLU A 1 112 ? 4.642 -7.212 4.493 1.00 15.65 110 GLU A O 1
ATOM 727 N N . HIS A 1 113 ? 5.855 -5.432 5.210 1.00 9.19 111 HIS A N 1
ATOM 728 C CA . HIS 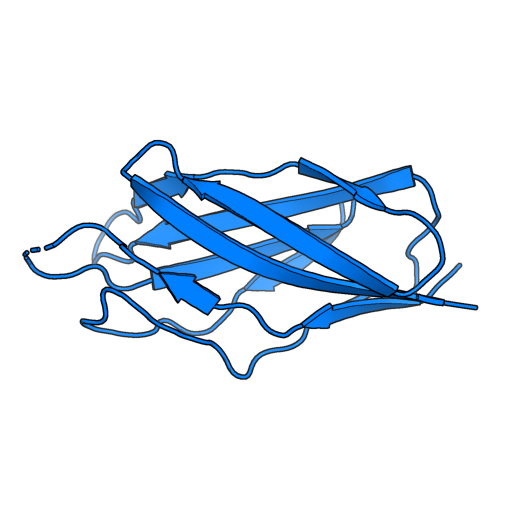A 1 113 ? 4.776 -4.927 6.051 1.00 12.78 111 HIS A CA 1
ATOM 729 C C . HIS A 1 113 ? 4.548 -3.439 6.000 1.00 13.45 111 HIS A C 1
ATOM 730 O O . HIS A 1 113 ? 5.398 -2.655 5.579 1.00 11.13 111 HIS A O 1
ATOM 737 N N . ASP A 1 114 ? 3.332 -3.045 6.400 1.00 11.40 112 ASP A N 1
ATOM 738 C CA . ASP A 1 114 ? 2.968 -1.655 6.557 1.00 11.67 112 ASP A CA 1
ATOM 739 C C . ASP A 1 114 ? 2.655 -1.356 7.999 1.00 17.09 112 ASP A C 1
ATOM 740 O O . ASP A 1 114 ? 2.023 -2.179 8.725 1.00 19.53 112 ASP A O 1
ATOM 745 N N . CYS A 1 115 ? 3.072 -0.176 8.427 1.00 12.11 113 CYS A N 1
ATOM 746 C CA . CYS A 1 115 ? 2.764 0.286 9.762 1.00 17.23 113 CYS A CA 1
ATOM 747 C C . CYS A 1 115 ? 2.054 1.666 9.706 1.00 14.56 113 CYS A C 1
ATOM 748 O O . CYS A 1 115 ? 2.606 2.690 9.254 1.00 15.02 113 CYS A O 1
ATOM 751 N N . TYR A 1 116 ? 0.786 1.746 10.144 1.00 10.52 114 TYR A N 1
ATOM 752 C CA . TYR A 1 116 ? 0.114 2.999 10.023 1.00 9.63 114 TYR A CA 1
ATOM 753 C C . TYR A 1 116 ? 0.381 3.911 11.199 1.00 9.35 114 TYR A C 1
ATOM 754 O O . TYR A 1 116 ? 0.297 3.501 12.371 1.00 19.23 114 TYR A O 1
ATOM 763 N N . LEU A 1 117 ? 0.724 5.131 10.880 1.00 9.61 115 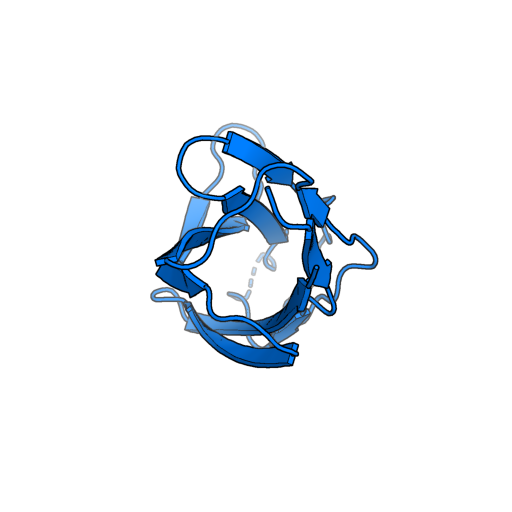LEU A N 1
ATOM 764 C CA . LEU A 1 117 ? 1.091 6.075 11.923 1.00 15.44 115 LEU A CA 1
ATOM 765 C C . LEU A 1 117 ? -0.189 6.817 12.310 1.00 20.70 115 LEU A C 1
ATOM 766 O O . LEU A 1 117 ? -0.957 7.234 11.432 1.00 16.51 115 LEU A O 1
ATOM 771 N N . LYS A 1 118 ? -0.476 6.878 13.610 1.00 23.09 116 LYS A N 1
ATOM 772 C CA . LYS A 1 118 ? -1.736 7.489 14.048 1.00 23.19 116 LYS A CA 1
ATOM 773 C C . LYS A 1 118 ? -1.790 8.912 13.511 1.00 27.17 116 LYS A C 1
ATOM 774 O O . LYS A 1 118 ? -2.859 9.419 13.164 1.00 19.10 116 LYS A O 1
ATOM 780 N N . GLU A 1 119 ? -0.635 9.571 13.482 1.00 33.74 117 GLU A N 1
ATOM 781 C CA . GLU A 1 119 ? -0.634 11.009 13.278 1.00 38.19 117 GLU A CA 1
ATOM 782 C C . GLU A 1 119 ? -0.706 11.240 11.785 1.00 24.21 117 GLU A C 1
ATOM 783 O O . GLU A 1 119 ? -0.683 12.380 11.306 1.00 32.40 117 GLU A O 1
ATOM 789 N N . GLY A 1 120 ? -0.838 10.132 11.058 1.00 45.47 118 GLY A N 1
ATOM 790 C CA . GLY A 1 120 ? -0.898 10.129 9.606 1.00 48.32 118 GLY A CA 1
ATOM 791 C C . GLY A 1 120 ? 0.415 9.627 8.991 1.00 41.58 118 GLY A C 1
ATOM 792 O O . GLY A 1 120 ? 1.538 9.881 9.509 1.00 43.34 118 GLY A O 1
ATOM 793 N N . GLY A 1 121 ? 0.281 8.926 7.867 1.00 17.86 119 GLY A N 1
ATOM 794 C CA . GLY A 1 121 ? 1.460 8.384 7.213 1.00 15.18 119 GLY A CA 1
ATOM 795 C C . GLY A 1 121 ? 1.565 6.893 7.372 1.00 11.99 119 GLY A C 1
ATOM 796 O O . GLY A 1 121 ? 0.915 6.293 8.230 1.00 13.52 119 GLY A O 1
ATOM 797 N N . THR A 1 122 ? 2.364 6.262 6.497 1.00 9.06 120 THR A N 1
ATOM 798 C CA . THR A 1 122 ? 2.588 4.823 6.592 1.00 5.65 120 THR A CA 1
ATOM 799 C C . THR A 1 122 ? 4.082 4.547 6.539 1.00 11.17 120 THR A C 1
ATOM 800 O O . THR A 1 122 ? 4.772 5.023 5.639 1.00 12.00 120 THR A O 1
ATOM 804 N N . LEU A 1 123 ? 4.521 3.730 7.480 1.00 8.45 121 LEU A N 1
ATOM 805 C CA . LEU A 1 123 ? 5.924 3.270 7.458 1.00 6.87 121 LEU A CA 1
ATOM 806 C C . LEU A 1 123 ? 5.851 1.889 6.789 1.00 10.56 121 LEU A C 1
ATOM 807 O O . LEU A 1 123 ? 5.078 0.981 7.223 1.00 12.70 121 LEU A O 1
ATOM 812 N N . HIS A 1 124 ? 6.679 1.665 5.765 1.00 9.19 122 HIS A N 1
ATOM 813 C CA . HIS A 1 124 ? 6.791 0.369 5.120 1.00 6.54 122 HIS A CA 1
ATOM 814 C C . HIS A 1 124 ? 8.149 -0.195 5.460 1.00 8.97 122 HIS A C 1
ATOM 815 O O . HIS A 1 124 ? 9.085 0.570 5.638 1.00 9.07 122 HIS A O 1
ATOM 822 N N . TYR A 1 125 ? 8.216 -1.485 5.637 1.00 12.44 123 TYR A N 1
ATOM 823 C CA . TYR A 1 125 ? 9.495 -2.096 6.045 1.00 7.60 123 TYR A CA 1
ATOM 824 C C . TYR A 1 125 ? 9.477 -3.544 5.660 1.00 10.05 123 TYR A C 1
ATOM 825 O O . TYR A 1 125 ? 8.437 -4.158 5.341 1.00 11.58 123 TYR A O 1
ATOM 834 N N . MET A 1 126 ? 10.653 -4.145 5.701 1.00 6.73 124 MET A N 1
ATOM 835 C CA . MET A 1 126 ? 10.800 -5.532 5.402 1.00 7.82 124 MET A CA 1
ATOM 836 C C . MET A 1 126 ? 11.584 -6.104 6.562 1.00 9.45 124 MET A C 1
ATOM 837 O O . MET A 1 126 ? 12.373 -5.407 7.214 1.00 11.40 124 MET A O 1
ATOM 842 N N . TYR A 1 127 ? 11.346 -7.374 6.801 1.00 10.35 125 TYR A N 1
ATOM 843 C CA . TYR A 1 127 ? 12.326 -8.071 7.664 1.00 12.26 125 TYR A CA 1
ATOM 844 C C . TYR A 1 127 ? 12.514 -9.465 7.215 1.00 9.90 125 TYR A C 1
ATOM 845 O O . TYR A 1 127 ? 11.656 -10.080 6.584 1.00 11.99 125 TYR A O 1
ATOM 854 N N . THR A 1 128 ? 13.695 -9.992 7.520 1.00 14.57 126 THR A N 1
ATOM 855 C CA . THR A 1 128 ? 14.032 -11.392 7.291 1.00 13.11 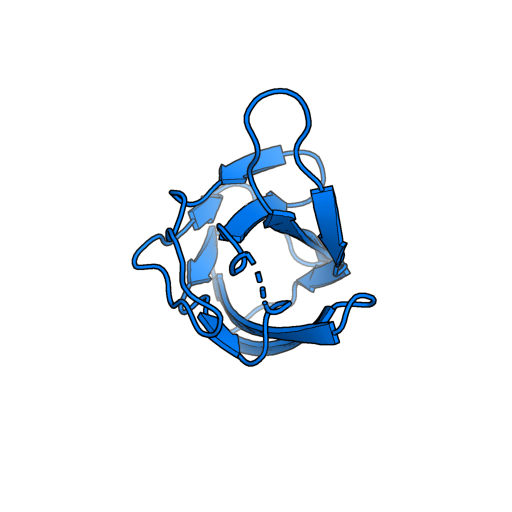126 THR A CA 1
ATOM 856 C C . THR A 1 128 ? 14.442 -12.043 8.626 1.00 14.24 126 THR A C 1
ATOM 857 O O . THR A 1 128 ? 15.333 -11.524 9.309 1.00 15.88 126 THR A O 1
ATOM 861 N N . LEU A 1 129 ? 13.764 -13.132 9.006 1.00 16.49 127 LEU A N 1
ATOM 862 C CA . LEU A 1 129 ? 14.188 -13.930 10.150 1.00 21.63 127 LEU A CA 1
ATOM 863 C C . LEU A 1 129 ? 14.692 -15.274 9.626 1.00 14.37 127 LEU A C 1
ATOM 864 O O . LEU A 1 129 ? 13.964 -16.047 8.975 1.00 18.76 127 LEU A O 1
ATOM 869 N N . SER A 1 130 ? 15.965 -15.525 9.916 1.00 26.18 128 SER A N 1
ATOM 870 C CA . SER A 1 130 ? 16.673 -16.604 9.279 1.00 26.13 128 SER A CA 1
ATOM 871 C C . SER A 1 130 ? 17.505 -17.365 10.307 1.00 30.50 128 SER A C 1
ATOM 872 O O . SER A 1 130 ? 17.892 -16.825 11.364 1.00 29.90 128 SER A O 1
ATOM 875 N N . VAL A 1 131 ? 17.780 -18.614 9.938 1.00 41.28 129 VAL A N 1
ATOM 876 C CA . VAL A 1 131 ? 18.716 -19.525 10.608 1.00 47.02 129 VAL A CA 1
ATOM 877 C C . VAL A 1 131 ? 17.946 -20.413 11.569 1.00 46.84 129 VAL A C 1
ATOM 878 O O . VAL A 1 131 ? 17.089 -21.187 11.127 1.00 57.89 129 VAL A O 1
#

InterPro domains:
  IPR000008 C2 domain [PF00168] (21-105)
  IPR000008 C2 domain [PS50004] (1-123)
  IPR000008 C2 domain [SM00239] (21-115)
  IPR035892 C2 domain superfamily [G3DSA:2.60.40.150] (19-129)
  IPR035892 C2 domain superfamily [SSF49562] (20-120)
  IPR052784 Perforin-1 pore-forming [PTHR46096] (13-127)

B-factor: mean 22.52, std 10.83, range [5.32, 71.6]

Organism: Scophthalmus maximus (NCBI:txid52904)

Foldseek 3Di:
DWKKKKDFKKKAAADPVAFQKKKWKDFQPRGQGMFDTDPRDRIDTGHDMTMDGPHDFQTKIKMWMWGDDDPDIHTFAMDIDGDDAAKDWDWGATPNGIIIIIMMHIGD

Solvent-accessible surface area: 5998 Å² total; per-residue (Å²): 148,23,54,0,82,0,19,70,1,98,3,138,41,2,44,112,112,82,4,36,0,10,0,55,0,41,4,40,127,31,105,37,26,97,5,68,35,36,120,101,45,22,93,1,165,8,102,44,90,17,49,30,134,129,0,74,79,72,40,62,1,74,2,15,0,14,32,66,98,110,170,167,67,81,84,4,6,52,27,117,76,91,0,86,78,29,81,51,138,41,65,2,155,8,180,108,30,22,18,0,29,3,35,1,30,1,34,151

Secondary structure (DSSP, 8-state):
-EEEEEEEEEEE--------EEEEEEETTEEEEEPPPBTT-SS-B----EEEEEE-TT-EEEEEEEE--SS--EEEEEEEEE--SEEEEEEEE-TTS-EEEEEEEEE-

CATH classification: 2.60.40.150

Radius of gyration: 13.45 Å; Cα contacts (8 Å, |Δi|>4): 307; chains: 1; bounding box: 23×42×22 Å

Sequence (108 aa):
HMQLRLYNLRVRGLPSGITDGYVKVFCGSANLGETSVNHNNANPWWTEEFSHFKAQENDILRLEVHDEDTFFDDLLGVCCQRQIKVGTHEHDCYLKEGGTLHYMYTLSV

Nearest PDB structures (foldseek):
  3w56-assembly1_A  TM=1.009E+00  e=1.130E-22  Scophthalmus maximus
  3w57-assembly2_B  TM=9.896E-01  e=1.184E-20  Scophthalmus maximus
  6nyc-assembly1_A  TM=8.733E-01  e=2.526E-07  Rattus norvegicus
  4rj9-assembly1_A  TM=8.245E-01  e=7.359E-07  Oryza sativa Japonica Group
  5a50-assembly1_B  TM=8.369E-01  e=1.129E-06  Arabidopsis thaliana